Protein AF-A0A0B8NXY6-F1 (afdb_monomer_lite)

Structure (mmCIF, N/CA/C/O backbone):
data_AF-A0A0B8NXY6-F1
#
_entry.id   AF-A0A0B8NXY6-F1
#
loop_
_atom_site.group_PDB
_atom_site.id
_atom_site.type_symbol
_atom_site.label_atom_id
_atom_site.label_alt_id
_atom_site.label_comp_id
_atom_site.label_asym_id
_atom_site.label_entity_id
_atom_site.label_seq_id
_atom_site.pdbx_PDB_ins_code
_atom_site.Cartn_x
_atom_site.Cartn_y
_atom_site.Cartn_z
_atom_site.occupancy
_atom_site.B_iso_or_equiv
_atom_site.auth_seq_id
_atom_site.auth_comp_id
_atom_site.auth_asym_id
_atom_site.auth_atom_id
_atom_site.pdbx_PDB_model_num
ATOM 1 N N . MET A 1 1 ? 0.813 -64.745 -54.501 1.00 42.75 1 MET A N 1
ATOM 2 C CA . MET A 1 1 ? 1.718 -63.589 -54.701 1.00 42.75 1 MET A CA 1
ATOM 3 C C . MET A 1 1 ? 0.943 -62.427 -55.300 1.00 42.75 1 MET A C 1
ATOM 5 O O . MET A 1 1 ? 0.477 -62.574 -56.422 1.00 42.75 1 MET A O 1
ATOM 9 N N . ARG A 1 2 ? 0.811 -61.311 -54.569 1.00 45.12 2 ARG A N 1
ATOM 10 C CA . ARG A 1 2 ? 0.938 -59.916 -55.052 1.00 45.12 2 ARG A CA 1
ATOM 11 C C . ARG A 1 2 ? 0.523 -58.958 -53.933 1.00 45.12 2 ARG A C 1
ATOM 13 O O . ARG A 1 2 ? -0.651 -58.713 -53.690 1.00 45.12 2 ARG A O 1
ATOM 20 N N . VAL A 1 3 ? 1.550 -58.478 -53.244 1.00 51.06 3 VAL A N 1
ATOM 21 C CA . VAL A 1 3 ? 1.537 -57.386 -52.273 1.00 51.06 3 VAL A CA 1
ATOM 22 C C . VAL A 1 3 ? 1.003 -56.122 -52.947 1.00 51.06 3 VAL A C 1
ATOM 24 O O . VAL A 1 3 ? 1.474 -55.772 -54.028 1.00 51.06 3 VAL A O 1
ATOM 27 N N . LYS A 1 4 ? 0.075 -55.414 -52.301 1.00 41.22 4 LYS A N 1
ATOM 28 C CA . LYS A 1 4 ? -0.155 -53.983 -52.540 1.00 41.22 4 LYS A CA 1
ATOM 29 C C . LYS A 1 4 ? -0.285 -53.291 -51.188 1.00 41.22 4 LYS A C 1
ATOM 31 O O . LYS A 1 4 ? -1.368 -53.184 -50.627 1.00 41.22 4 LYS A O 1
ATOM 36 N N . ALA A 1 5 ? 0.867 -52.895 -50.657 1.00 51.94 5 ALA A N 1
ATOM 37 C CA . ALA A 1 5 ? 0.968 -51.958 -49.554 1.00 51.94 5 ALA A CA 1
ATOM 38 C C . ALA A 1 5 ? 0.516 -50.581 -50.059 1.00 51.94 5 ALA A C 1
ATOM 40 O O . ALA A 1 5 ? 1.107 -50.043 -50.993 1.00 51.94 5 ALA A O 1
ATOM 41 N N . LEU A 1 6 ? -0.538 -50.025 -49.465 1.00 50.72 6 LEU A N 1
ATOM 42 C CA . LEU A 1 6 ? -0.876 -48.613 -49.606 1.00 50.72 6 LEU A CA 1
ATOM 43 C C . LEU A 1 6 ? -0.335 -47.906 -48.364 1.00 50.72 6 LEU A C 1
ATOM 45 O O . LEU A 1 6 ? -0.981 -47.846 -47.322 1.00 50.72 6 LEU A O 1
ATOM 49 N N . LEU A 1 7 ? 0.907 -47.440 -48.483 1.00 45.50 7 LEU A N 1
ATOM 50 C CA . LEU A 1 7 ? 1.523 -46.481 -47.574 1.00 45.50 7 LEU A CA 1
ATOM 51 C C . LEU A 1 7 ? 0.747 -45.164 -47.693 1.00 45.50 7 LEU A C 1
ATOM 53 O O . LEU A 1 7 ? 0.903 -44.432 -48.668 1.00 45.50 7 LEU A O 1
ATOM 57 N N . ALA A 1 8 ? -0.109 -44.873 -46.715 1.00 49.84 8 ALA A N 1
ATOM 58 C CA . ALA A 1 8 ? -0.643 -43.533 -46.530 1.00 49.84 8 ALA A CA 1
ATOM 59 C C . ALA A 1 8 ? 0.519 -42.636 -46.083 1.00 49.84 8 ALA A C 1
ATOM 61 O O . ALA A 1 8 ? 1.010 -42.733 -44.960 1.00 49.84 8 ALA A O 1
ATOM 62 N N . SER A 1 9 ? 1.010 -41.826 -47.017 1.00 47.31 9 SER A N 1
ATOM 63 C CA . SER A 1 9 ? 2.082 -40.863 -46.805 1.00 47.31 9 SER A CA 1
ATOM 64 C C . SER A 1 9 ? 1.620 -39.810 -45.796 1.00 47.31 9 SER A C 1
ATOM 66 O O . SER A 1 9 ? 0.856 -38.909 -46.136 1.00 47.31 9 SER A O 1
ATOM 68 N N . ALA A 1 10 ? 2.058 -39.935 -44.543 1.00 54.81 10 ALA A N 1
ATOM 69 C CA . ALA A 1 10 ? 1.903 -38.893 -43.541 1.00 54.81 10 ALA A CA 1
ATOM 70 C C . ALA A 1 10 ? 2.788 -37.707 -43.946 1.00 54.81 10 ALA A C 1
ATOM 72 O O . ALA A 1 10 ? 4.012 -37.757 -43.828 1.00 54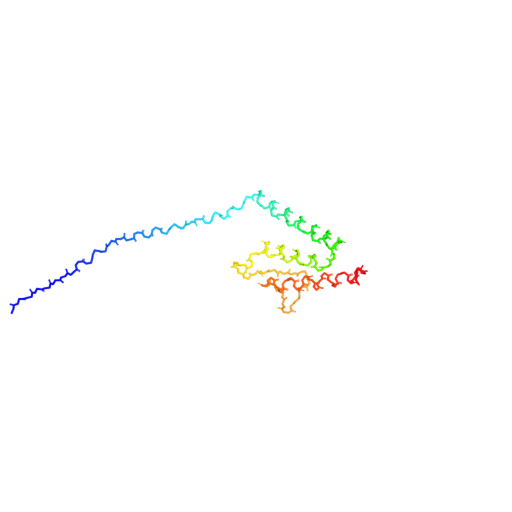.81 10 ALA A O 1
ATOM 73 N N . ILE A 1 11 ? 2.170 -36.651 -44.472 1.00 55.00 11 ILE A N 1
ATOM 74 C CA . ILE A 1 11 ? 2.826 -35.360 -44.670 1.00 55.00 11 ILE A CA 1
ATOM 75 C C . ILE A 1 11 ? 3.060 -34.777 -43.272 1.00 55.00 11 ILE A C 1
ATOM 77 O O . ILE A 1 11 ? 2.176 -34.166 -42.675 1.00 55.00 11 ILE A O 1
ATOM 81 N N . LEU A 1 12 ? 4.252 -35.015 -42.729 1.00 54.69 12 LEU A N 1
ATOM 82 C CA . LEU A 1 12 ? 4.793 -34.272 -41.596 1.00 54.69 12 LEU A CA 1
ATOM 83 C C . LEU A 1 12 ? 5.129 -32.861 -42.092 1.00 54.69 12 LEU A C 1
ATOM 85 O O . LEU A 1 12 ? 6.224 -32.609 -42.588 1.00 54.69 12 LEU A O 1
ATOM 89 N N . LEU A 1 13 ? 4.168 -31.941 -41.990 1.00 57.03 13 LEU A N 1
ATOM 90 C CA . LEU A 1 13 ? 4.480 -30.515 -41.998 1.00 57.03 13 LEU A CA 1
ATOM 91 C C . LEU A 1 13 ? 5.325 -30.232 -40.746 1.00 57.03 13 LEU A C 1
ATOM 93 O O . LEU A 1 13 ? 4.856 -30.528 -39.643 1.00 57.03 13 LEU A O 1
ATOM 97 N N . PRO A 1 14 ? 6.541 -29.670 -40.860 1.00 54.19 14 PRO A N 1
ATOM 98 C CA . PRO A 1 14 ? 7.223 -29.142 -39.695 1.00 54.19 14 PRO A CA 1
ATOM 99 C C . PRO A 1 14 ? 6.433 -27.918 -39.230 1.00 54.19 14 PRO A C 1
ATOM 101 O O . PRO A 1 14 ? 6.540 -26.830 -39.791 1.00 54.19 14 PRO A O 1
ATOM 104 N N . PHE A 1 15 ? 5.587 -28.107 -38.220 1.00 56.53 15 PHE A N 1
ATOM 105 C CA . PHE A 1 15 ? 5.074 -26.999 -37.432 1.00 56.53 15 PHE A CA 1
ATOM 106 C C . PHE A 1 15 ? 6.264 -26.447 -36.648 1.00 56.53 15 PHE A C 1
ATOM 108 O O . PHE A 1 15 ? 6.614 -26.955 -35.583 1.00 56.53 15 PHE A O 1
ATOM 115 N N . SER A 1 16 ? 6.954 -25.468 -37.233 1.00 62.28 16 SER A N 1
ATOM 116 C CA . SER A 1 16 ? 7.979 -24.709 -36.530 1.00 62.28 16 SER A CA 1
ATOM 117 C C . SER A 1 16 ? 7.300 -23.941 -35.404 1.00 62.28 16 SER A C 1
ATOM 119 O O . SER A 1 16 ? 6.718 -22.879 -35.614 1.00 62.28 16 SER A O 1
ATOM 121 N N . LEU A 1 17 ? 7.355 -24.515 -34.205 1.00 54.12 17 LEU A N 1
ATOM 122 C CA . LEU A 1 17 ? 6.998 -23.845 -32.969 1.00 54.12 17 LEU A CA 1
ATOM 123 C C . LEU A 1 17 ? 8.123 -22.852 -32.662 1.00 54.12 17 LEU A C 1
ATOM 125 O O . LEU A 1 17 ? 9.074 -23.171 -31.950 1.00 54.12 17 LEU A O 1
ATOM 129 N N . THR A 1 18 ? 8.058 -21.655 -33.241 1.00 55.97 18 THR A N 1
ATOM 130 C CA . THR A 1 18 ? 8.875 -20.544 -32.755 1.00 55.97 18 THR A CA 1
ATOM 131 C C . THR A 1 18 ? 8.335 -20.191 -31.377 1.00 55.97 18 THR A C 1
ATOM 133 O O . THR A 1 18 ? 7.386 -19.422 -31.246 1.00 55.97 18 THR A O 1
ATOM 136 N N . ALA A 1 19 ? 8.897 -20.812 -30.341 1.00 57.19 19 ALA A N 1
ATOM 137 C CA . ALA A 1 19 ? 8.759 -20.326 -28.985 1.00 57.19 19 ALA A CA 1
ATOM 138 C C . ALA A 1 19 ? 9.388 -18.930 -28.968 1.00 57.19 19 ALA A C 1
ATOM 140 O O . ALA A 1 19 ? 10.611 -18.790 -28.950 1.00 57.19 19 ALA A O 1
ATOM 141 N N . VAL A 1 20 ? 8.551 -17.896 -29.048 1.00 50.12 20 VAL A N 1
ATOM 142 C CA . VAL A 1 20 ? 8.956 -16.548 -28.668 1.00 50.12 20 VAL A CA 1
ATOM 143 C C . VAL A 1 20 ? 9.203 -16.636 -27.170 1.00 50.12 20 VAL A C 1
ATOM 145 O O . VAL A 1 20 ? 8.279 -16.575 -26.365 1.00 50.12 20 VAL A O 1
ATOM 148 N N . ALA A 1 21 ? 10.455 -16.882 -26.794 1.00 52.12 21 ALA A N 1
ATOM 149 C CA . ALA A 1 21 ? 10.924 -16.498 -25.483 1.00 52.12 21 ALA A CA 1
ATOM 150 C C . ALA A 1 21 ? 10.875 -14.969 -25.489 1.00 52.12 21 ALA A C 1
ATOM 152 O O . ALA A 1 21 ? 11.810 -14.320 -25.957 1.00 52.12 21 ALA A O 1
ATOM 153 N N . GLU A 1 22 ? 9.741 -14.399 -25.074 1.00 44.16 22 GLU A N 1
ATOM 154 C CA . GLU A 1 22 ? 9.716 -13.005 -24.659 1.00 44.16 22 GLU A CA 1
ATOM 155 C C . GLU A 1 22 ? 10.769 -12.903 -23.562 1.00 44.16 22 GLU A C 1
ATOM 157 O O . GLU A 1 22 ? 10.629 -13.478 -22.479 1.00 44.16 22 GLU A O 1
ATOM 162 N N . GLY A 1 23 ? 11.895 -12.274 -23.895 1.00 46.97 23 GLY A N 1
ATOM 163 C CA . GLY A 1 23 ? 12.856 -11.868 -22.896 1.00 46.97 23 GLY A CA 1
ATOM 164 C C . GLY A 1 23 ? 12.098 -10.951 -21.957 1.00 46.97 23 GLY A C 1
ATOM 165 O O . GLY A 1 23 ? 11.744 -9.844 -22.349 1.00 46.97 23 GLY A O 1
ATOM 166 N N . VAL A 1 24 ? 11.792 -11.441 -20.757 1.00 53.66 24 VAL A N 1
ATOM 167 C CA . VAL A 1 24 ? 11.383 -10.589 -19.646 1.00 53.66 24 VAL A CA 1
ATOM 168 C C . VAL A 1 24 ? 12.524 -9.604 -19.482 1.00 53.66 24 VAL A C 1
ATOM 170 O O . VAL A 1 24 ? 13.598 -9.972 -18.993 1.00 53.66 24 VAL A O 1
ATOM 173 N N . ASP A 1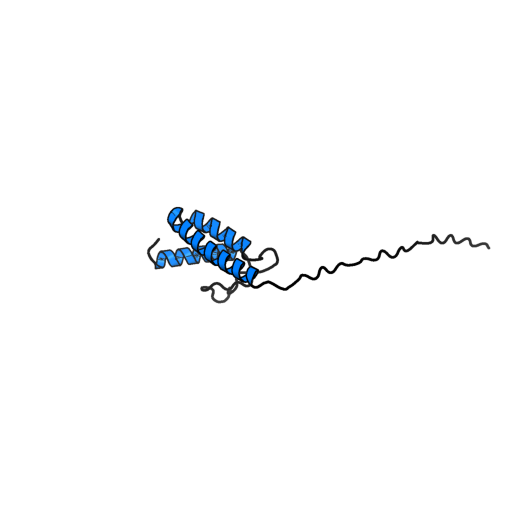 25 ? 12.322 -8.390 -19.985 1.00 55.50 25 ASP A N 1
ATOM 174 C CA . ASP A 1 25 ? 13.264 -7.310 -19.791 1.00 55.50 25 ASP A CA 1
ATOM 175 C C . ASP A 1 25 ? 13.341 -7.092 -18.282 1.00 55.50 25 ASP A C 1
ATOM 177 O O . ASP A 1 25 ? 12.400 -6.642 -17.633 1.00 55.50 25 ASP A O 1
ATOM 181 N N . SER A 1 26 ? 14.421 -7.596 -17.695 1.00 58.31 26 SER A N 1
ATOM 182 C CA . SER A 1 26 ? 14.601 -7.661 -16.246 1.00 58.31 26 SER A CA 1
ATOM 183 C C . SER A 1 26 ? 15.208 -6.357 -15.724 1.00 58.31 26 SER A C 1
ATOM 185 O O . SER A 1 26 ? 15.646 -6.291 -14.575 1.00 58.31 26 SER A O 1
ATOM 187 N N . SER A 1 27 ? 15.288 -5.330 -16.577 1.00 71.44 27 SER A N 1
ATOM 188 C CA . SER A 1 27 ? 15.783 -4.015 -16.211 1.00 71.44 27 SER A CA 1
ATOM 189 C C . SER A 1 27 ? 14.637 -3.151 -15.693 1.00 71.44 27 SER A C 1
ATOM 191 O O . SER A 1 27 ? 13.769 -2.734 -16.454 1.00 71.44 27 SER A O 1
ATOM 193 N N . PHE A 1 28 ? 14.659 -2.866 -14.394 1.00 76.62 28 PHE A N 1
ATOM 194 C CA . PHE A 1 28 ? 13.872 -1.786 -13.808 1.00 76.62 28 PHE A CA 1
ATOM 195 C C . PHE A 1 28 ? 14.628 -0.468 -13.987 1.00 76.62 28 PHE A C 1
ATOM 197 O O . PHE A 1 28 ? 15.834 -0.398 -13.734 1.00 76.62 28 PHE A O 1
ATOM 204 N N . SER A 1 29 ? 13.931 0.583 -14.401 1.00 91.44 29 SER A N 1
ATOM 205 C CA . SER A 1 29 ? 14.477 1.935 -14.462 1.00 91.44 29 SER A CA 1
ATOM 206 C C . SER A 1 29 ? 14.519 2.585 -13.076 1.00 91.44 29 SER A C 1
ATOM 208 O O . SER A 1 29 ? 13.720 2.281 -12.188 1.00 91.44 29 SER A O 1
ATOM 210 N N . GLU A 1 30 ? 15.430 3.544 -12.889 1.00 91.12 30 GLU A N 1
ATOM 211 C CA . GLU A 1 30 ? 15.483 4.355 -11.664 1.00 91.12 30 GLU A CA 1
ATOM 212 C C . GLU A 1 30 ? 14.146 5.065 -11.401 1.00 91.12 30 GLU A C 1
ATOM 214 O O . GLU A 1 30 ? 13.676 5.114 -10.265 1.00 91.12 30 GLU A O 1
ATOM 219 N N . ALA A 1 31 ? 13.492 5.548 -12.460 1.00 91.44 31 ALA A N 1
ATOM 220 C CA . ALA A 1 31 ? 12.195 6.205 -12.366 1.00 91.44 31 ALA A CA 1
ATOM 221 C C . ALA A 1 31 ? 11.107 5.275 -11.804 1.00 91.44 31 ALA A C 1
ATOM 223 O O . ALA A 1 31 ? 10.317 5.705 -10.966 1.00 91.44 31 ALA A O 1
ATOM 224 N N . GLU A 1 32 ? 11.078 4.004 -12.212 1.00 89.06 32 GLU A N 1
ATOM 225 C CA . GLU A 1 32 ? 10.127 3.017 -11.683 1.00 89.06 32 GLU A CA 1
ATOM 226 C C . GLU A 1 32 ? 10.392 2.701 -10.210 1.00 89.06 32 GLU A C 1
ATOM 228 O O . GLU A 1 32 ? 9.450 2.606 -9.422 1.00 89.06 32 GLU A O 1
ATOM 233 N N . VAL A 1 33 ? 11.664 2.600 -9.811 1.00 90.56 33 VAL A N 1
ATOM 234 C CA . VAL A 1 33 ? 12.037 2.393 -8.404 1.00 90.56 33 VAL A CA 1
ATOM 235 C C . VAL A 1 33 ? 11.608 3.586 -7.548 1.00 90.56 33 VAL A C 1
ATOM 237 O O . VAL A 1 33 ? 10.999 3.394 -6.495 1.00 90.56 33 VAL A O 1
ATOM 240 N N . LEU A 1 34 ? 11.873 4.814 -8.002 1.00 91.62 34 LEU A N 1
ATOM 241 C CA . LEU A 1 34 ? 11.459 6.034 -7.304 1.00 91.62 34 LEU A CA 1
ATOM 242 C C . LEU A 1 34 ? 9.933 6.151 -7.223 1.00 91.62 34 LEU A C 1
ATOM 244 O O . LEU A 1 34 ? 9.397 6.497 -6.172 1.00 91.62 34 LEU A O 1
ATOM 248 N N . ALA A 1 35 ? 9.220 5.814 -8.299 1.00 90.12 35 ALA A N 1
ATOM 249 C CA . ALA A 1 35 ? 7.762 5.789 -8.297 1.00 90.12 35 ALA A CA 1
ATOM 250 C C . ALA A 1 35 ? 7.220 4.773 -7.281 1.00 90.12 35 ALA A C 1
ATOM 252 O O . ALA A 1 35 ? 6.332 5.106 -6.499 1.00 90.12 35 ALA A O 1
ATOM 253 N N . ALA A 1 36 ? 7.786 3.563 -7.229 1.00 87.56 36 ALA A N 1
ATOM 254 C CA . ALA A 1 36 ? 7.395 2.549 -6.254 1.00 87.56 36 ALA A CA 1
ATOM 255 C C . ALA A 1 36 ? 7.647 3.005 -4.805 1.00 87.56 36 ALA A C 1
ATOM 257 O O . ALA A 1 36 ? 6.793 2.807 -3.941 1.00 87.56 36 ALA A O 1
ATOM 258 N N . GLN A 1 37 ? 8.785 3.655 -4.539 1.00 90.62 37 GLN A N 1
ATOM 259 C CA . GLN A 1 37 ? 9.110 4.209 -3.220 1.00 90.62 37 GLN A CA 1
ATOM 260 C C . GLN A 1 37 ? 8.144 5.323 -2.803 1.00 90.62 37 GLN A C 1
ATOM 262 O O . GLN A 1 37 ? 7.652 5.311 -1.675 1.00 90.62 37 GLN A O 1
ATOM 267 N N . ASN A 1 38 ? 7.844 6.258 -3.707 1.00 91.81 38 ASN A N 1
ATOM 268 C CA . ASN A 1 38 ? 6.907 7.347 -3.438 1.00 91.81 38 ASN A CA 1
ATOM 269 C C . ASN A 1 38 ? 5.499 6.808 -3.176 1.00 91.81 38 ASN A C 1
ATOM 271 O O . ASN A 1 38 ? 4.919 7.110 -2.138 1.00 91.81 38 ASN A O 1
ATOM 275 N N . ASN A 1 39 ? 5.006 5.915 -4.040 1.00 91.69 39 ASN A N 1
ATOM 276 C CA . ASN A 1 39 ? 3.702 5.276 -3.865 1.00 91.69 39 ASN A CA 1
ATOM 277 C C . ASN A 1 39 ? 3.606 4.530 -2.525 1.00 91.69 39 ASN A C 1
ATOM 279 O O . ASN A 1 39 ? 2.561 4.554 -1.876 1.00 91.69 39 ASN A O 1
ATOM 283 N N . TRP A 1 40 ? 4.694 3.889 -2.084 1.00 88.06 40 TRP A N 1
ATOM 284 C CA . TRP A 1 40 ? 4.750 3.235 -0.778 1.00 88.06 40 TRP A CA 1
ATOM 285 C C . TRP A 1 40 ? 4.635 4.236 0.381 1.00 88.06 40 TRP A C 1
ATOM 287 O O . TRP A 1 40 ? 3.841 4.029 1.300 1.00 88.06 40 TRP A O 1
ATOM 297 N N . CYS A 1 41 ? 5.394 5.333 0.340 1.00 90.44 41 CYS A N 1
ATOM 298 C CA . CYS A 1 41 ? 5.327 6.390 1.351 1.00 90.44 41 CYS A CA 1
ATOM 299 C C . CYS A 1 41 ? 3.941 7.046 1.403 1.00 90.44 41 CYS A C 1
ATOM 301 O O . CYS A 1 41 ? 3.371 7.192 2.486 1.00 90.44 41 CYS A O 1
ATOM 303 N N . ASP A 1 42 ? 3.374 7.377 0.246 1.00 94.19 42 ASP A N 1
ATOM 304 C CA . ASP A 1 42 ? 2.055 7.998 0.133 1.00 94.19 42 ASP A CA 1
ATOM 305 C C . ASP A 1 42 ? 0.958 7.076 0.671 1.00 94.19 42 ASP A C 1
ATOM 307 O O . ASP A 1 42 ? 0.067 7.520 1.397 1.00 94.19 42 ASP A O 1
ATOM 311 N N . ALA A 1 43 ? 1.055 5.772 0.398 1.00 91.94 43 ALA A N 1
ATOM 312 C CA . ALA A 1 43 ? 0.135 4.787 0.947 1.00 91.94 43 ALA A CA 1
ATOM 313 C C . ALA A 1 43 ? 0.179 4.746 2.484 1.00 91.94 43 ALA A C 1
ATOM 315 O O . ALA A 1 43 ? -0.873 4.702 3.124 1.00 91.94 43 ALA A O 1
ATOM 316 N N . LEU A 1 44 ? 1.369 4.818 3.095 1.00 89.69 44 LEU A N 1
ATOM 317 C CA . LEU A 1 44 ? 1.509 4.863 4.556 1.00 89.69 44 LEU A CA 1
ATOM 318 C C . LEU A 1 44 ? 0.883 6.126 5.157 1.00 89.69 44 LEU A C 1
ATOM 320 O O . LEU A 1 44 ? 0.167 6.040 6.158 1.00 89.69 44 LEU A O 1
ATOM 324 N N . VAL A 1 45 ? 1.124 7.287 4.541 1.00 94.75 45 VAL A N 1
ATOM 325 C CA . VAL A 1 45 ? 0.515 8.554 4.968 1.00 94.75 45 VAL A CA 1
ATOM 326 C C . VAL A 1 45 ? -1.005 8.472 4.849 1.00 94.75 45 VAL A C 1
ATOM 328 O O . VAL A 1 45 ? -1.706 8.812 5.799 1.00 94.75 45 VAL A O 1
ATOM 331 N N . ASN A 1 46 ? -1.523 7.943 3.740 1.00 96.06 46 ASN A N 1
ATOM 332 C CA . ASN A 1 46 ? -2.958 7.820 3.510 1.00 96.06 46 ASN A CA 1
ATOM 333 C C . ASN A 1 46 ? -3.637 6.866 4.507 1.00 96.06 46 ASN A C 1
ATOM 335 O O . ASN A 1 46 ? -4.706 7.180 5.029 1.00 96.06 46 ASN A O 1
ATOM 339 N N . ILE A 1 47 ? -3.009 5.733 4.841 1.00 91.38 47 ILE A N 1
ATOM 340 C CA . ILE A 1 47 ? -3.505 4.824 5.889 1.00 91.38 47 ILE A CA 1
ATOM 341 C C . ILE A 1 47 ? -3.575 5.550 7.236 1.00 91.38 47 ILE A C 1
ATOM 343 O O . ILE A 1 47 ? -4.586 5.443 7.931 1.00 91.38 47 ILE A O 1
ATOM 347 N N . SER A 1 48 ? -2.534 6.310 7.588 1.00 91.75 48 SER A N 1
ATOM 348 C CA . SER A 1 48 ? -2.498 7.100 8.824 1.00 91.75 48 SER A CA 1
ATOM 349 C C . SER A 1 48 ? -3.613 8.150 8.852 1.00 91.75 48 SER A C 1
ATOM 351 O O . SER A 1 48 ? -4.420 8.182 9.777 1.00 91.75 48 SER A O 1
ATOM 353 N N . SER A 1 49 ? -3.745 8.955 7.796 1.00 95.75 49 SER A N 1
ATOM 354 C CA . SER A 1 49 ? -4.809 9.960 7.693 1.00 95.75 49 SER A CA 1
ATOM 355 C C . SER A 1 49 ? -6.209 9.340 7.703 1.00 95.75 49 SER A C 1
ATOM 357 O O . SER A 1 49 ? -7.118 9.884 8.325 1.00 95.75 49 SER A O 1
ATOM 359 N N . THR A 1 50 ? -6.388 8.182 7.063 1.00 95.12 50 THR A N 1
ATOM 360 C CA . THR A 1 50 ? -7.654 7.435 7.078 1.00 95.12 50 THR A CA 1
ATOM 361 C C . THR A 1 50 ? -7.978 6.927 8.478 1.00 95.12 50 THR A C 1
ATOM 363 O O . THR A 1 50 ? -9.135 6.980 8.884 1.00 95.12 50 THR A O 1
ATOM 366 N N . TYR A 1 51 ? -6.978 6.481 9.241 1.00 92.38 51 TYR A N 1
ATOM 367 C CA . TYR A 1 51 ? -7.168 6.078 10.632 1.00 92.38 51 TYR A CA 1
ATOM 368 C C . TYR A 1 51 ? -7.669 7.243 11.488 1.00 92.38 51 TYR A C 1
ATOM 370 O O . TYR A 1 51 ? -8.674 7.094 12.180 1.00 92.38 51 TYR A O 1
ATOM 378 N N . GLU A 1 52 ? -7.023 8.405 11.388 1.00 93.19 52 GLU A N 1
ATOM 379 C CA . GLU A 1 52 ? -7.412 9.600 12.146 1.00 93.19 52 GLU A CA 1
ATOM 380 C C . GLU A 1 52 ? -8.816 10.100 11.766 1.00 93.19 52 GLU A C 1
ATOM 382 O O . GLU A 1 52 ? -9.589 10.512 12.628 1.00 93.19 52 GLU A O 1
ATOM 387 N N . ALA A 1 53 ? -9.175 10.044 10.479 1.00 96.38 53 ALA A N 1
ATOM 388 C CA . ALA A 1 53 ? -10.440 10.589 9.986 1.00 96.38 53 ALA A CA 1
ATOM 389 C C . ALA A 1 53 ? -11.629 9.617 10.084 1.00 96.38 53 ALA A C 1
ATOM 391 O O . ALA A 1 53 ? -12.762 10.047 10.294 1.00 96.38 53 ALA A O 1
ATOM 392 N N . GLN A 1 54 ? -11.395 8.320 9.868 1.00 95.88 54 GLN A N 1
ATOM 393 C CA . GLN A 1 54 ? -12.446 7.315 9.636 1.00 95.88 54 GLN A CA 1
ATOM 394 C C . GLN A 1 54 ? -12.343 6.107 10.577 1.00 95.88 54 GLN A C 1
ATOM 396 O O . GLN A 1 54 ? -13.202 5.225 10.563 1.00 95.88 54 GLN A O 1
ATOM 401 N N . GLY A 1 55 ? -11.319 6.070 11.428 1.00 89.50 55 GLY A N 1
ATOM 402 C CA . GLY A 1 55 ? -11.133 5.035 12.429 1.00 89.50 55 GLY A CA 1
ATOM 403 C C . GLY A 1 55 ? -10.505 3.747 11.896 1.00 89.50 55 GLY A C 1
ATOM 404 O O . GLY A 1 55 ? -10.181 3.572 10.719 1.00 89.50 55 GLY A O 1
ATOM 405 N N . HIS A 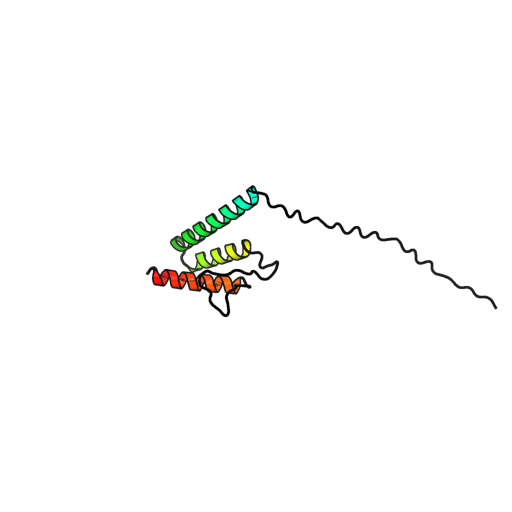1 56 ? -10.312 2.815 12.828 1.00 88.62 56 HIS A N 1
ATOM 406 C CA . HIS A 1 56 ? -9.492 1.623 12.626 1.00 88.62 56 HIS A CA 1
ATOM 407 C C . HIS A 1 56 ? -9.982 0.693 11.512 1.00 88.62 56 HIS A C 1
ATOM 409 O O . HIS A 1 56 ? -9.159 0.168 10.771 1.00 88.62 56 HIS A O 1
ATOM 415 N N . GLU A 1 57 ? -11.292 0.468 11.399 1.00 91.88 57 GLU A N 1
ATOM 416 C CA . GLU A 1 57 ? -11.856 -0.507 10.457 1.00 91.88 57 GLU A CA 1
ATOM 417 C C . GLU A 1 57 ? -11.597 -0.112 8.998 1.00 91.88 57 GLU A C 1
ATOM 419 O O . GLU A 1 57 ? -11.136 -0.932 8.202 1.00 91.88 57 GLU A O 1
ATOM 424 N N . VAL A 1 58 ? -11.816 1.162 8.665 1.00 93.31 58 VAL A N 1
ATOM 425 C CA . VAL A 1 58 ? -11.603 1.670 7.305 1.00 93.31 58 VAL A CA 1
ATOM 426 C C . VAL A 1 58 ? -10.113 1.712 6.973 1.00 93.31 58 VAL A C 1
ATOM 428 O O . VAL A 1 58 ? -9.699 1.249 5.911 1.00 93.31 58 VAL A O 1
ATOM 431 N N . ALA A 1 59 ? -9.281 2.176 7.909 1.00 89.56 59 ALA A N 1
ATOM 432 C CA . ALA A 1 59 ? -7.831 2.173 7.735 1.00 89.56 59 ALA A CA 1
ATOM 433 C C . ALA A 1 59 ? -7.263 0.754 7.568 1.00 89.56 59 ALA A C 1
ATOM 435 O O . ALA A 1 59 ? -6.343 0.532 6.784 1.00 89.56 59 ALA A O 1
ATOM 436 N N . GLN A 1 60 ? -7.834 -0.224 8.274 1.00 90.69 60 GLN A N 1
ATOM 437 C CA . GLN A 1 60 ? -7.496 -1.637 8.134 1.00 90.69 60 GLN A CA 1
ATOM 438 C C . GLN A 1 60 ? -7.825 -2.169 6.734 1.00 90.69 60 GLN A C 1
ATOM 440 O O . GLN A 1 60 ? -7.015 -2.904 6.164 1.00 90.69 60 GLN A O 1
ATOM 445 N N . ALA A 1 61 ? -9.000 -1.832 6.195 1.00 92.62 61 ALA A N 1
ATOM 446 C CA . ALA A 1 61 ? -9.390 -2.235 4.847 1.00 92.62 61 ALA A CA 1
ATOM 447 C C . ALA A 1 61 ? -8.428 -1.648 3.802 1.00 92.62 61 ALA A C 1
ATOM 449 O O . ALA A 1 61 ? -7.882 -2.395 2.992 1.00 92.62 61 ALA A O 1
ATOM 450 N N . LEU A 1 62 ? -8.112 -0.354 3.912 1.00 92.50 62 LEU A N 1
ATOM 451 C CA . LEU A 1 62 ? -7.151 0.309 3.030 1.00 92.50 62 LEU A CA 1
ATOM 452 C C . LEU A 1 62 ? -5.750 -0.314 3.127 1.00 92.50 62 LEU A C 1
ATOM 454 O O . LEU A 1 62 ? -5.114 -0.595 2.114 1.00 92.50 62 LEU A O 1
ATOM 458 N N . ALA A 1 63 ? -5.270 -0.597 4.341 1.00 89.25 63 ALA A N 1
ATOM 459 C CA . ALA A 1 63 ? -3.976 -1.245 4.538 1.00 89.25 63 ALA A CA 1
ATOM 460 C C . ALA A 1 63 ? -3.910 -2.631 3.877 1.00 89.25 63 ALA A C 1
ATOM 462 O O . ALA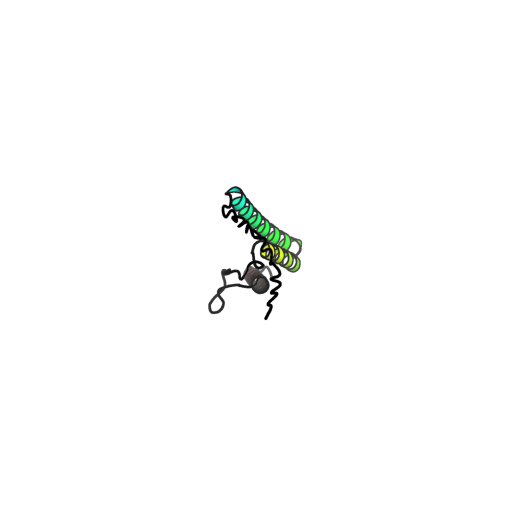 A 1 63 ? -2.858 -3.029 3.377 1.00 89.25 63 ALA A O 1
ATOM 463 N N . LYS A 1 64 ? -5.027 -3.369 3.851 1.00 89.19 64 LYS A N 1
ATOM 464 C CA . LYS A 1 64 ? -5.104 -4.652 3.153 1.00 89.19 64 LYS A CA 1
ATOM 465 C C . LYS A 1 64 ? -4.952 -4.481 1.639 1.00 89.19 64 LYS A C 1
ATOM 467 O O . LYS A 1 64 ? -4.181 -5.225 1.044 1.00 89.19 64 LYS A O 1
ATOM 472 N N . GLU A 1 65 ? -5.621 -3.499 1.041 1.00 91.44 65 GLU A N 1
ATOM 473 C CA . GLU A 1 65 ? -5.514 -3.205 -0.397 1.00 91.44 65 GLU A CA 1
ATOM 474 C C . GLU A 1 65 ? -4.095 -2.775 -0.801 1.00 91.44 65 GLU A C 1
ATOM 476 O O . GLU A 1 65 ? -3.551 -3.243 -1.805 1.00 91.44 65 GLU A O 1
ATOM 481 N N . VAL A 1 66 ? -3.452 -1.938 0.016 1.00 91.44 66 VAL A N 1
ATOM 482 C CA . VAL A 1 66 ? -2.054 -1.524 -0.188 1.00 91.44 66 VAL A CA 1
ATOM 483 C C . VAL A 1 66 ? -1.109 -2.729 -0.154 1.00 91.44 66 VAL A C 1
ATOM 485 O O . VAL A 1 66 ? -0.237 -2.851 -1.006 1.00 91.44 66 VAL A O 1
ATOM 488 N N . ILE A 1 67 ? -1.281 -3.657 0.791 1.00 86.62 67 ILE A N 1
ATOM 489 C CA . ILE A 1 67 ? -0.437 -4.861 0.879 1.00 86.62 67 ILE A CA 1
ATOM 490 C C . ILE A 1 67 ? -0.694 -5.809 -0.296 1.00 86.62 67 ILE A C 1
ATOM 492 O O . ILE A 1 67 ? 0.260 -6.332 -0.869 1.00 86.62 67 ILE A O 1
ATOM 496 N N . ASP A 1 68 ? -1.961 -6.025 -0.655 1.00 86.00 68 ASP A N 1
ATOM 497 C CA . ASP A 1 68 ? -2.340 -6.920 -1.753 1.00 86.00 68 ASP A CA 1
ATOM 498 C C . ASP A 1 68 ? -1.817 -6.406 -3.110 1.00 86.00 68 ASP A C 1
ATOM 500 O O . ASP A 1 68 ? -1.517 -7.208 -3.991 1.00 86.00 68 ASP A O 1
ATOM 504 N N . SER A 1 69 ? -1.666 -5.086 -3.275 1.00 86.06 69 SER A N 1
ATOM 505 C CA . SER A 1 69 ? -1.091 -4.477 -4.486 1.00 86.06 69 SER A CA 1
ATOM 506 C C . SER A 1 69 ? 0.439 -4.389 -4.467 1.00 86.06 69 SER A C 1
ATOM 508 O O . SER A 1 69 ? 1.073 -4.593 -5.501 1.00 86.06 69 SER A O 1
ATOM 510 N N . ALA A 1 70 ? 1.047 -4.107 -3.313 1.00 84.50 70 ALA A N 1
ATOM 511 C CA . ALA A 1 70 ? 2.493 -3.911 -3.199 1.00 84.50 70 ALA A CA 1
ATOM 512 C C . ALA A 1 70 ? 3.292 -5.223 -3.192 1.00 84.50 70 ALA A C 1
ATOM 514 O O . ALA A 1 70 ? 4.470 -5.236 -3.550 1.00 84.50 70 ALA A O 1
ATOM 515 N N . TYR A 1 71 ? 2.673 -6.329 -2.773 1.00 82.31 71 TYR A N 1
ATOM 516 C CA . TYR A 1 71 ? 3.334 -7.624 -2.670 1.00 82.31 71 TYR A CA 1
ATOM 517 C C . TYR A 1 71 ? 2.741 -8.631 -3.649 1.00 82.31 71 TYR A C 1
ATOM 519 O O . TYR A 1 71 ? 1.538 -8.864 -3.683 1.00 82.31 71 TYR A O 1
ATOM 527 N N . ALA A 1 72 ? 3.620 -9.300 -4.393 1.00 82.69 72 ALA A N 1
ATOM 528 C CA . ALA A 1 72 ? 3.261 -10.264 -5.427 1.00 82.69 72 ALA A CA 1
ATOM 529 C C . ALA A 1 72 ? 2.841 -11.643 -4.867 1.00 82.69 72 ALA A C 1
ATOM 531 O O . ALA A 1 72 ? 3.358 -12.678 -5.291 1.00 82.69 72 ALA A O 1
ATOM 532 N N . TYR A 1 73 ? 1.895 -11.680 -3.924 1.00 79.56 73 TYR A N 1
ATOM 533 C CA . TYR A 1 73 ? 1.353 -12.918 -3.342 1.00 79.56 73 TYR A CA 1
ATOM 534 C C . TYR A 1 73 ? 0.732 -13.868 -4.384 1.00 79.56 73 TYR A C 1
ATOM 536 O O . TYR A 1 73 ? 0.659 -15.075 -4.167 1.00 79.56 73 TYR A O 1
ATOM 544 N N . GLN A 1 74 ? 0.319 -13.331 -5.530 1.00 80.50 74 GLN A N 1
ATOM 545 C CA . GLN A 1 74 ? -0.195 -14.050 -6.693 1.00 80.50 74 GLN A CA 1
ATOM 546 C C . GLN A 1 74 ? 0.881 -14.824 -7.472 1.00 80.50 74 GLN A C 1
ATOM 548 O O . GLN A 1 74 ? 0.543 -15.746 -8.208 1.00 80.50 74 GLN A O 1
ATOM 553 N N . VAL A 1 75 ? 2.163 -14.469 -7.319 1.00 79.38 75 VAL A N 1
ATOM 554 C CA . VAL A 1 75 ? 3.290 -15.116 -8.022 1.00 79.38 75 VAL A CA 1
ATOM 555 C C . VAL A 1 75 ? 3.948 -16.196 -7.154 1.00 79.38 75 VAL A C 1
ATOM 557 O O . VAL A 1 75 ? 4.625 -17.086 -7.664 1.00 79.38 75 VAL A O 1
ATOM 560 N N . GLY A 1 76 ? 3.718 -16.169 -5.840 1.00 81.06 76 GLY A N 1
ATOM 561 C CA . GLY A 1 76 ? 4.191 -17.192 -4.918 1.00 81.06 76 GLY A CA 1
ATOM 562 C C . GLY A 1 76 ? 4.293 -16.700 -3.472 1.00 81.06 76 GLY A C 1
ATOM 563 O O . GLY A 1 76 ? 3.909 -15.572 -3.159 1.00 81.06 76 GLY A O 1
ATOM 564 N N . PRO A 1 77 ? 4.816 -17.544 -2.565 1.00 79.50 77 PRO A N 1
ATOM 565 C CA . PRO A 1 77 ? 4.990 -17.185 -1.163 1.00 79.50 77 PRO A CA 1
ATOM 566 C C . PRO A 1 77 ? 5.937 -15.995 -0.989 1.00 79.50 77 PRO A C 1
ATOM 568 O O . PRO A 1 77 ? 7.063 -16.005 -1.485 1.00 79.50 77 PRO A O 1
ATOM 571 N N . VAL A 1 78 ? 5.519 -14.999 -0.209 1.00 80.56 78 VAL A N 1
ATOM 572 C CA . VAL A 1 78 ? 6.355 -13.831 0.110 1.00 80.56 78 VAL A CA 1
ATOM 573 C C . VAL A 1 78 ? 7.141 -14.095 1.394 1.00 80.56 78 VAL A C 1
ATOM 575 O O . VAL A 1 78 ? 6.576 -14.438 2.427 1.00 80.56 78 VAL A O 1
ATOM 578 N N . LEU A 1 79 ? 8.461 -13.908 1.385 1.00 81.06 79 LEU 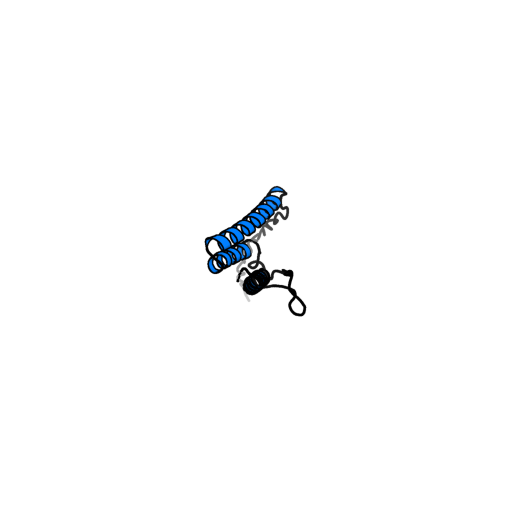A N 1
ATOM 579 C CA . LEU A 1 79 ? 9.302 -14.090 2.578 1.00 81.06 79 LEU A CA 1
ATOM 580 C C . LEU A 1 79 ? 9.431 -12.795 3.386 1.00 81.06 79 LEU A C 1
ATOM 582 O O . LEU A 1 79 ? 10.527 -12.327 3.689 1.00 81.06 79 LEU A O 1
ATOM 586 N N . PHE A 1 80 ? 8.298 -12.199 3.751 1.00 78.88 80 PHE A N 1
ATOM 587 C CA . PHE A 1 80 ? 8.302 -10.991 4.568 1.00 78.88 80 PHE A CA 1
ATOM 588 C C . PHE A 1 80 ? 8.586 -11.332 6.035 1.00 78.88 80 PHE A C 1
ATOM 590 O O . PHE A 1 80 ? 7.913 -12.191 6.610 1.00 78.88 80 PHE A O 1
ATOM 597 N N . LYS A 1 81 ? 9.557 -10.647 6.652 1.00 78.81 81 LYS A N 1
ATOM 598 C CA . LYS A 1 81 ? 9.878 -10.755 8.084 1.00 78.81 81 LYS A CA 1
ATOM 599 C C . LYS A 1 81 ? 9.439 -9.484 8.825 1.00 78.81 81 LYS A C 1
ATOM 601 O O . LYS A 1 81 ? 10.217 -8.529 8.880 1.00 78.81 81 LYS A O 1
ATOM 606 N N . PRO A 1 82 ? 8.245 -9.454 9.440 1.00 73.06 82 PRO A N 1
ATOM 607 C CA . PRO A 1 82 ? 7.827 -8.318 10.250 1.00 73.06 82 PRO A CA 1
ATOM 608 C C . PRO A 1 82 ? 8.784 -8.056 11.424 1.00 73.06 82 PRO A C 1
ATOM 610 O O . PRO A 1 82 ? 9.515 -8.935 11.889 1.00 73.06 82 PRO A O 1
ATOM 613 N N . THR A 1 83 ? 8.763 -6.831 11.943 1.00 70.06 83 THR A N 1
ATOM 614 C CA . THR A 1 83 ? 9.681 -6.382 13.004 1.00 70.06 83 THR A CA 1
ATOM 615 C C . THR A 1 83 ? 9.528 -7.171 14.311 1.00 70.06 83 THR A C 1
ATOM 617 O O . THR A 1 83 ? 10.511 -7.376 15.013 1.00 70.06 83 THR A O 1
ATOM 620 N N . LEU A 1 84 ? 8.323 -7.671 14.616 1.00 69.56 84 LEU A N 1
ATOM 621 C CA . LEU A 1 84 ? 7.983 -8.321 15.894 1.00 69.56 84 LEU A CA 1
ATOM 622 C C . LEU A 1 84 ? 7.849 -9.853 15.821 1.00 69.56 84 LEU A C 1
ATOM 624 O O . LEU A 1 84 ? 7.249 -10.467 16.703 1.00 69.56 84 LEU A O 1
ATOM 628 N N . THR A 1 85 ? 8.351 -10.501 14.770 1.00 73.06 85 THR A N 1
ATOM 629 C CA . THR A 1 85 ? 8.294 -11.967 14.667 1.00 73.06 85 THR A CA 1
ATOM 630 C C . THR A 1 85 ? 9.495 -12.633 15.318 1.00 73.06 85 THR A C 1
ATOM 632 O O . THR A 1 85 ? 10.634 -12.251 15.051 1.00 73.06 85 THR A O 1
ATOM 635 N N . VAL A 1 86 ? 9.235 -13.682 16.095 1.00 78.25 86 VAL A N 1
ATOM 636 C CA . VAL A 1 86 ? 10.240 -14.558 16.711 1.00 78.25 86 VAL A CA 1
ATOM 637 C C . VAL A 1 86 ? 10.042 -16.004 16.243 1.00 78.25 86 VAL A C 1
ATOM 639 O O . VAL A 1 86 ? 8.987 -16.348 15.698 1.00 78.25 86 VAL A O 1
ATOM 642 N N . ASN A 1 87 ? 11.044 -16.861 16.462 1.00 76.12 87 ASN A N 1
ATOM 643 C CA . ASN A 1 87 ? 10.923 -18.298 16.201 1.00 76.12 87 ASN A CA 1
ATOM 644 C C . ASN A 1 87 ? 9.716 -18.897 16.954 1.00 76.12 87 ASN A C 1
ATOM 646 O O . ASN A 1 87 ? 9.452 -18.492 18.088 1.00 76.12 87 ASN A O 1
ATOM 650 N N . PRO A 1 88 ? 8.990 -19.862 16.360 1.00 78.56 88 PRO A N 1
ATOM 651 C CA . PRO A 1 88 ? 9.317 -20.579 15.120 1.00 78.56 88 PRO A CA 1
ATOM 652 C C . PRO A 1 88 ? 8.760 -19.946 13.828 1.00 78.56 88 PRO A C 1
ATOM 654 O O . PRO A 1 88 ? 9.086 -20.420 12.745 1.00 78.56 88 PRO A O 1
ATOM 657 N N . GLN A 1 89 ? 7.932 -18.893 13.904 1.00 72.88 89 GLN A N 1
ATOM 658 C CA . GLN A 1 89 ? 7.244 -18.320 12.734 1.00 72.88 89 GLN A CA 1
ATOM 659 C C . GLN A 1 89 ? 7.742 -16.908 12.386 1.00 72.88 89 GLN A C 1
ATOM 661 O O . GLN A 1 89 ? 7.071 -15.894 12.623 1.00 72.88 89 GLN A O 1
ATOM 666 N N . THR A 1 90 ? 8.928 -16.880 11.780 1.00 78.50 90 THR A N 1
ATOM 667 C CA . THR A 1 90 ? 9.674 -15.669 11.396 1.00 78.50 90 THR A CA 1
ATOM 668 C C . THR A 1 90 ? 9.132 -15.007 10.127 1.00 78.50 90 THR A C 1
ATOM 670 O O . THR A 1 90 ? 9.057 -13.784 10.055 1.00 78.50 90 THR A O 1
ATOM 673 N N . PHE A 1 91 ? 8.693 -15.793 9.143 1.00 80.75 91 PHE A N 1
ATOM 674 C CA . PHE A 1 91 ? 8.212 -15.270 7.862 1.00 80.75 91 PHE A CA 1
ATOM 675 C C . PHE A 1 91 ? 6.680 -15.244 7.777 1.00 80.75 91 PHE A C 1
ATOM 677 O O . PHE A 1 91 ? 5.979 -15.962 8.497 1.00 80.75 91 PHE A O 1
ATOM 684 N N . ARG A 1 92 ? 6.148 -14.375 6.915 1.00 77.06 92 ARG A N 1
ATOM 685 C CA . ARG A 1 92 ? 4.725 -14.274 6.569 1.00 77.06 92 ARG A CA 1
ATOM 686 C C . ARG A 1 92 ? 4.548 -14.574 5.089 1.00 77.06 92 ARG A C 1
ATOM 688 O O . ARG A 1 92 ? 4.604 -13.670 4.266 1.00 77.06 92 ARG A O 1
ATOM 695 N N . THR A 1 93 ? 4.319 -15.848 4.795 1.00 77.94 93 THR A N 1
ATOM 696 C CA . THR A 1 93 ? 4.156 -16.382 3.435 1.00 77.94 93 THR A CA 1
ATOM 697 C C . THR A 1 93 ? 2.799 -16.086 2.805 1.00 77.94 93 THR A C 1
ATOM 699 O O . THR A 1 93 ? 2.667 -16.219 1.593 1.00 77.94 93 THR A O 1
ATOM 702 N N . ASP A 1 94 ? 1.817 -15.658 3.603 1.00 76.62 94 ASP A N 1
ATOM 703 C CA . ASP A 1 94 ? 0.429 -15.434 3.195 1.00 76.62 94 ASP A CA 1
ATOM 704 C C . ASP A 1 94 ? -0.053 -14.018 3.578 1.00 76.62 94 ASP A C 1
ATOM 706 O O . ASP A 1 94 ? 0.182 -13.557 4.705 1.00 76.62 94 ASP A O 1
ATOM 710 N N . SER A 1 95 ? -0.744 -13.340 2.649 1.00 70.88 95 SER A N 1
ATOM 711 C CA . SER A 1 95 ? -1.248 -11.962 2.820 1.00 70.88 95 SER A CA 1
ATOM 712 C C . SER A 1 95 ? -2.232 -11.840 3.989 1.00 70.88 95 SER A C 1
ATOM 714 O O . SER A 1 95 ? -2.157 -10.906 4.794 1.00 70.88 95 SER A O 1
ATOM 716 N N . LYS A 1 96 ? -3.133 -12.815 4.162 1.00 73.56 96 LYS A N 1
ATOM 717 C CA . LYS A 1 96 ? -4.128 -12.800 5.242 1.00 73.56 96 LYS A CA 1
ATOM 718 C C . LYS A 1 96 ? -3.444 -12.900 6.603 1.00 73.56 96 LYS A C 1
ATOM 720 O O . LYS A 1 96 ? -3.812 -12.179 7.533 1.00 73.56 96 LYS A O 1
ATOM 725 N N . VAL A 1 97 ? -2.421 -13.748 6.719 1.00 70.56 97 VAL A N 1
ATOM 726 C CA . VAL A 1 97 ? -1.620 -13.873 7.947 1.00 70.56 97 VAL A CA 1
ATOM 727 C C . VAL A 1 97 ? -0.811 -12.598 8.213 1.00 70.56 97 VAL A C 1
ATOM 729 O O . VAL A 1 97 ? -0.696 -12.186 9.374 1.00 70.56 97 VAL A O 1
ATOM 732 N N . LEU A 1 98 ? -0.285 -11.937 7.174 1.00 70.88 98 LEU A N 1
ATOM 733 C CA . LEU A 1 98 ? 0.398 -10.648 7.313 1.00 70.88 98 LEU A CA 1
ATOM 734 C C . LEU A 1 98 ? -0.555 -9.558 7.826 1.00 70.88 98 LEU A C 1
ATOM 736 O O . LEU A 1 98 ? -0.267 -8.943 8.852 1.00 70.88 98 LEU A O 1
ATOM 740 N N . CYS A 1 99 ? -1.706 -9.378 7.177 1.00 66.81 99 CYS A N 1
ATOM 741 C CA . CYS A 1 99 ? -2.709 -8.377 7.541 1.00 66.81 99 CYS A CA 1
ATOM 742 C C . CYS A 1 99 ? -3.179 -8.548 8.997 1.00 66.81 99 CYS A C 1
ATOM 744 O O . CYS A 1 99 ? -3.085 -7.617 9.796 1.00 66.81 99 CYS A O 1
ATOM 746 N N . LEU A 1 100 ? -3.572 -9.763 9.401 1.00 69.06 100 LEU A N 1
ATOM 747 C CA . LEU A 1 100 ? -3.992 -10.042 10.782 1.00 69.06 100 LEU A CA 1
ATOM 748 C C . LEU A 1 100 ? -2.875 -9.785 11.804 1.00 69.06 100 LEU A C 1
ATOM 750 O O . LEU A 1 100 ? -3.148 -9.323 12.913 1.00 69.06 100 LEU A O 1
ATOM 754 N N . THR A 1 101 ? -1.617 -10.062 11.446 1.00 65.25 101 THR A N 1
ATOM 755 C CA . THR A 1 101 ? -0.468 -9.774 12.317 1.00 65.25 101 THR A CA 1
ATOM 756 C C . THR A 1 101 ? -0.235 -8.269 12.441 1.00 65.25 101 THR A C 1
ATOM 758 O O . THR A 1 101 ? -0.009 -7.793 13.552 1.00 65.25 101 THR A O 1
ATOM 761 N N . LEU A 1 102 ? -0.320 -7.517 11.340 1.00 68.69 102 LEU A N 1
ATOM 762 C CA . LEU A 1 102 ? -0.149 -6.063 11.338 1.00 68.69 102 LEU A CA 1
ATOM 763 C C . LEU A 1 102 ? -1.243 -5.371 12.137 1.00 68.69 102 LEU A C 1
ATOM 765 O O . LEU A 1 102 ? -0.942 -4.500 12.936 1.00 68.69 102 LEU A O 1
ATOM 769 N N . LEU A 1 103 ? -2.490 -5.812 12.022 1.00 70.56 103 LEU A N 1
ATOM 770 C CA . LEU A 1 103 ? -3.589 -5.267 12.818 1.00 70.56 103 LEU A CA 1
ATOM 771 C C . LEU A 1 103 ? -3.417 -5.534 14.305 1.00 70.56 103 LEU A C 1
ATOM 773 O O . LEU A 1 103 ? -3.689 -4.668 15.134 1.00 70.56 103 LEU A O 1
ATOM 777 N N . ARG A 1 104 ? -2.921 -6.724 14.653 1.00 71.62 104 ARG A N 1
ATOM 778 C CA . ARG A 1 104 ? -2.601 -7.068 16.039 1.00 71.62 104 ARG A CA 1
ATOM 779 C C . ARG A 1 104 ? -1.436 -6.228 16.557 1.00 71.62 104 ARG A C 1
ATOM 781 O O . ARG A 1 104 ? -1.516 -5.744 17.678 1.00 71.62 104 ARG A O 1
ATOM 788 N N . ALA A 1 105 ? -0.408 -6.014 15.737 1.00 68.38 105 ALA A N 1
ATOM 789 C CA . ALA A 1 105 ? 0.721 -5.149 16.058 1.00 68.38 105 ALA A CA 1
ATOM 790 C C . ALA A 1 105 ? 0.278 -3.688 16.225 1.00 68.38 105 ALA A C 1
ATOM 792 O O . ALA A 1 105 ? 0.555 -3.110 17.265 1.00 68.38 105 ALA A O 1
ATOM 793 N N . MET A 1 106 ? -0.492 -3.133 15.283 1.00 70.25 106 MET A N 1
ATOM 794 C CA . MET A 1 106 ? -1.042 -1.776 15.359 1.00 70.25 106 MET A CA 1
ATOM 795 C C . MET A 1 106 ? -1.927 -1.601 16.591 1.00 70.25 106 MET A C 1
ATOM 797 O O . MET A 1 106 ? -1.759 -0.636 17.323 1.00 70.25 106 MET A O 1
ATOM 801 N N . ARG A 1 107 ? -2.807 -2.563 16.898 1.00 71.00 107 ARG A N 1
ATOM 802 C CA . ARG A 1 107 ? -3.616 -2.543 18.126 1.00 71.00 107 ARG A CA 1
ATOM 803 C C . ARG A 1 107 ? -2.753 -2.562 19.388 1.00 71.00 107 ARG A C 1
ATOM 805 O O . ARG A 1 107 ? -3.061 -1.848 20.337 1.00 71.00 107 ARG A O 1
ATOM 812 N N . THR A 1 108 ? -1.708 -3.388 19.428 1.00 67.50 108 TH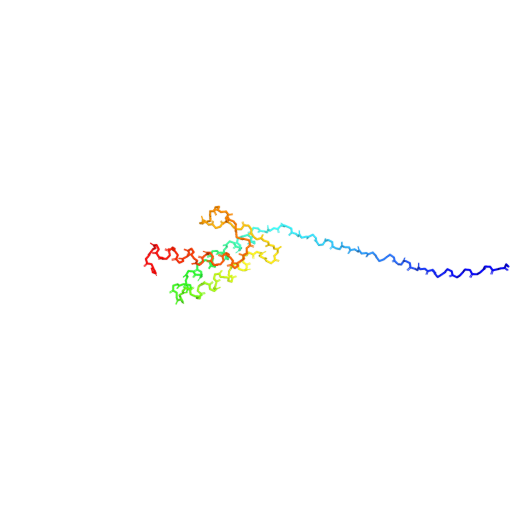R A N 1
ATOM 813 C CA . THR A 1 108 ? -0.783 -3.425 20.568 1.00 67.50 108 THR A CA 1
ATOM 814 C C . THR A 1 108 ? -0.042 -2.100 20.701 1.00 67.50 108 THR A C 1
ATOM 816 O O . THR A 1 108 ? -0.017 -1.552 21.796 1.00 67.50 108 THR A O 1
ATOM 819 N N . THR A 1 109 ? 0.474 -1.545 19.603 1.00 57.19 109 THR A N 1
ATOM 820 C CA . THR A 1 109 ? 1.133 -0.236 19.587 1.00 57.19 109 THR A CA 1
ATOM 821 C C . THR A 1 109 ? 0.192 0.856 20.078 1.00 57.19 109 THR A C 1
ATOM 823 O O . THR A 1 109 ? 0.559 1.565 21.005 1.00 57.19 109 THR A O 1
ATOM 826 N N . LEU A 1 110 ? -1.036 0.933 19.554 1.00 60.72 110 LEU A N 1
ATOM 827 C CA . LEU A 1 110 ? -2.051 1.911 19.962 1.00 60.72 110 LEU A CA 1
ATOM 828 C C . LEU A 1 110 ? -2.384 1.826 21.459 1.00 60.72 110 LEU A C 1
ATOM 830 O O . LEU A 1 110 ? -2.464 2.859 22.116 1.00 60.72 110 LEU A O 1
ATOM 834 N N . LYS A 1 111 ? -2.486 0.616 22.024 1.00 68.00 111 LYS A N 1
ATOM 835 C CA . LYS A 1 111 ? -2.636 0.426 23.478 1.00 68.00 111 LYS A CA 1
ATOM 836 C C . LYS A 1 111 ? -1.407 0.880 24.261 1.00 68.00 111 LYS A C 1
ATOM 838 O O . LYS A 1 111 ? -1.536 1.457 25.332 1.00 68.00 111 LYS A O 1
ATOM 843 N N . THR A 1 112 ? -0.206 0.610 23.751 1.00 60.88 112 THR A N 1
ATOM 844 C CA . THR A 1 112 ? 1.044 1.040 24.395 1.00 60.88 112 THR A CA 1
ATOM 845 C C . THR A 1 112 ? 1.196 2.562 24.393 1.00 60.88 112 THR A C 1
ATOM 847 O O . THR A 1 112 ? 1.755 3.105 25.340 1.00 60.88 112 THR A O 1
ATOM 850 N N . VAL A 1 113 ? 0.673 3.252 23.375 1.00 67.88 113 VAL A N 1
ATOM 851 C CA . VAL A 1 113 ? 0.699 4.722 23.282 1.00 67.88 113 VAL A CA 1
ATOM 852 C C . VAL A 1 113 ? -0.574 5.405 23.805 1.00 67.88 113 VAL A C 1
ATOM 854 O O . VAL A 1 113 ? -0.708 6.616 23.672 1.00 67.88 113 VAL A O 1
ATOM 857 N N . GLY A 1 114 ? -1.494 4.658 24.429 1.00 50.34 114 GLY A N 1
ATOM 858 C CA . GLY A 1 114 ? -2.678 5.208 25.105 1.00 50.34 114 GLY A CA 1
ATOM 859 C C . GLY A 1 114 ? -3.768 5.765 24.182 1.00 50.34 114 GLY A C 1
ATOM 860 O O . GLY A 1 114 ? -4.603 6.544 24.630 1.00 50.34 114 GLY A O 1
ATOM 861 N N . LEU A 1 115 ? -3.764 5.380 22.904 1.00 49.03 115 LEU A N 1
ATOM 862 C CA . LEU A 1 115 ? -4.760 5.780 21.900 1.00 49.03 115 LEU A CA 1
ATOM 863 C C . LEU A 1 115 ? -5.960 4.812 21.818 1.00 49.03 115 LEU A C 1
ATOM 865 O O . LEU A 1 115 ? -6.885 5.054 21.044 1.00 49.03 115 LEU A O 1
ATOM 869 N N . LEU A 1 116 ? -5.938 3.723 22.599 1.00 47.88 116 LEU A N 1
ATOM 870 C CA . LEU A 1 116 ? -6.979 2.693 22.732 1.00 47.88 116 LEU A CA 1
ATOM 871 C C . LEU A 1 116 ? -7.025 2.119 24.151 1.00 47.88 116 LEU A C 1
ATOM 873 O O . LEU A 1 116 ? -5.939 1.993 24.762 1.00 47.88 116 LEU A O 1
#

Sequence (116 aa):
MRVKALLASAILLPFSLTAVAEGVDSSFSEAEVLAAQNNWCDALVNISSTYEAQGHEVAQALAKEVIDSAYAYQVGPVLFKPTLTVNPQTFRTDSKVLCLTLLRAMRTTLKTVGLL

Organism: NCBI:txid1481914

Radius of gyration: 27.3 Å; chains: 1; bounding box: 28×74×80 Å

pLDDT: mean 74.37, std 15.98, range [41.22, 96.38]

InterPro domains:
  IPR060395 Metal-independent carbonic anhydrase domain [PF27546] (31-96)

Secondary structure (DSSP, 8-state):
-----------------------------HHHHHHHHHHHHHHHHHHHHHHHHH-HHHHHHHHHHHHHHHS-TTTS---B--TT--TT---B-SHHHHHHHHHHHHHHHHHHTT--

Foldseek 3Di:
DDDDDDPPDDPPDPPPPPPPPPPPPPDDDPVNVVVLVVLLVVLVVVLVVCCVPPNDPRSLVSVLVVLPVSDPLVVFFDQDADPPDDPPCRGDRDSVSVSVVVSVVVVVVCVVVVVD